Protein AF-A0AAX3X914-F1 (afdb_monomer)

Solvent-accessible surface area (backbone atoms only — not comparable to full-atom values): 6577 Å² total; per-residue (Å²): 140,70,70,68,59,57,55,52,51,50,54,55,47,51,55,52,50,52,50,47,69,71,68,32,65,68,61,54,51,50,52,51,51,52,55,33,56,77,66,75,48,86,86,84,88,74,86,68,79,58,29,66,28,36,45,64,99,56,89,51,70,50,92,74,74,93,77,46,51,50,98,88,64,48,48,40,48,68,38,91,87,79,69,42,81,40,54,34,66,62,30,20,53,52,36,52,55,52,52,52,54,53,57,57,60,71,76,106

pLDDT: mean 84.63, std 13.34, range [45.09, 97.69]

Radius of gyration: 17.89 Å; Cα contacts (8 Å, |Δi|>4): 74; chains: 1; bounding box: 53×31×39 Å

Organism: NCBI:txid1624

Secondary structure (DSSP, 8-state):
--HHHHHHHHHHHHHHHHHHHHH-HHHHHHHHHHHHHHTT--------TTTTTBPTTS--B----TT-B-TT--BEEE-TTT--EEEHHHHHHHHHHHHHHHHHHT--

Nearest PDB structures (foldseek):
  8j3r-assembly1_B  TM=8.034E-01  e=9.565E-02  Sulfoacidibacillus thermotolerans
  7o06-assembly2_D  TM=4.200E-01  e=5.762E+00  Homo sapiens

Sequence (108 aa):
MRKRNLSMNKAQNTGKNKRLALIKPYELSKIVESLVNKQNKTLIKVDPYKTSQVEYGTKYELKHELKEVNEDGKRIYVSAYTGKEVDRDYNAALNIKEWVYTQKNMQN

Mean predicted aligned error: 7.74 Å

Structure (mmCIF, N/CA/C/O backbone):
data_AF-A0AAX3X914-F1
#
_entry.id   AF-A0AAX3X914-F1
#
loop_
_atom_site.group_PDB
_atom_site.id
_atom_site.type_symbol
_atom_site.label_atom_id
_atom_site.label_alt_id
_atom_site.label_comp_id
_atom_site.label_asym_id
_atom_site.label_entity_id
_atom_site.label_seq_id
_atom_site.pdbx_PDB_ins_code
_atom_site.Cartn_x
_atom_site.Cartn_y
_atom_site.Cartn_z
_atom_site.occupancy
_atom_site.B_iso_or_equiv
_atom_site.auth_seq_id
_atom_site.auth_comp_id
_atom_site.auth_asym_id
_atom_site.auth_atom_id
_atom_site.pdbx_PDB_model_num
ATOM 1 N N . MET A 1 1 ? 37.299 -8.784 -2.801 1.00 47.81 1 MET A N 1
ATOM 2 C CA . MET A 1 1 ? 36.370 -7.818 -3.444 1.00 47.81 1 MET A CA 1
ATOM 3 C C . MET A 1 1 ? 35.048 -7.582 -2.661 1.00 47.81 1 MET A C 1
ATOM 5 O O . MET A 1 1 ? 34.027 -7.323 -3.275 1.00 47.81 1 MET A O 1
ATOM 9 N N . ARG A 1 2 ? 35.032 -7.590 -1.309 1.00 52.88 2 ARG A N 1
ATOM 10 C CA . ARG A 1 2 ? 33.797 -7.449 -0.479 1.00 52.88 2 ARG A CA 1
ATOM 11 C C . ARG A 1 2 ? 33.519 -6.045 0.101 1.00 52.88 2 ARG A C 1
ATOM 13 O O . ARG A 1 2 ? 32.401 -5.778 0.523 1.00 52.88 2 ARG A O 1
ATOM 20 N N . LYS A 1 3 ? 34.502 -5.134 0.121 1.00 51.44 3 LYS A N 1
ATOM 21 C CA . LYS A 1 3 ? 34.379 -3.828 0.809 1.00 51.44 3 LYS A CA 1
ATOM 22 C C . LYS A 1 3 ? 33.491 -2.796 0.083 1.00 51.44 3 LYS A C 1
ATOM 24 O O . LYS A 1 3 ? 32.870 -1.979 0.750 1.00 51.44 3 LYS A O 1
ATOM 29 N N . ARG A 1 4 ? 33.378 -2.855 -1.253 1.00 50.84 4 ARG A N 1
ATOM 30 C CA . ARG A 1 4 ? 32.575 -1.900 -2.052 1.00 50.84 4 ARG A CA 1
ATOM 31 C C . ARG A 1 4 ? 31.057 -2.067 -1.888 1.00 50.84 4 ARG A C 1
ATOM 33 O O . ARG A 1 4 ? 30.330 -1.084 -1.935 1.00 50.84 4 ARG A O 1
ATOM 40 N N . ASN A 1 5 ? 30.575 -3.285 -1.635 1.00 51.22 5 ASN A N 1
ATOM 41 C CA . ASN A 1 5 ? 29.136 -3.532 -1.473 1.00 51.22 5 ASN A CA 1
ATOM 42 C C . ASN A 1 5 ? 28.602 -3.024 -0.122 1.00 51.22 5 ASN A C 1
ATOM 44 O O . ASN A 1 5 ? 27.482 -2.530 -0.052 1.00 51.22 5 ASN A O 1
ATOM 48 N N . LEU A 1 6 ? 29.411 -3.071 0.943 1.00 54.53 6 LEU A N 1
ATOM 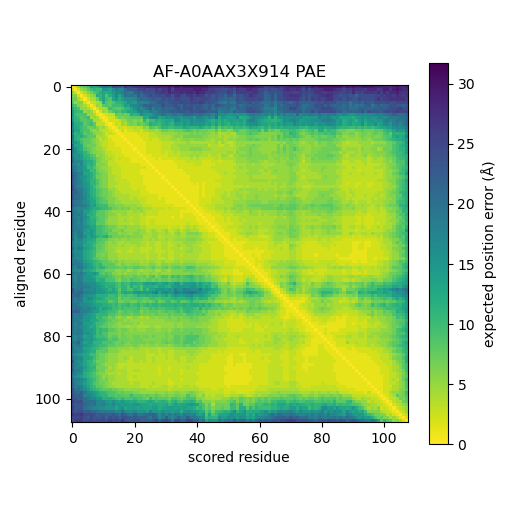49 C CA . LEU A 1 6 ? 29.034 -2.558 2.269 1.00 54.53 6 LEU A CA 1
ATOM 50 C C . LEU A 1 6 ? 28.854 -1.032 2.281 1.00 54.53 6 LEU A C 1
ATOM 52 O O . LEU A 1 6 ? 27.908 -0.532 2.889 1.00 54.53 6 LEU A O 1
ATOM 56 N N . SER A 1 7 ? 29.728 -0.287 1.594 1.00 57.47 7 SER A N 1
ATOM 57 C CA . SER A 1 7 ? 29.614 1.175 1.508 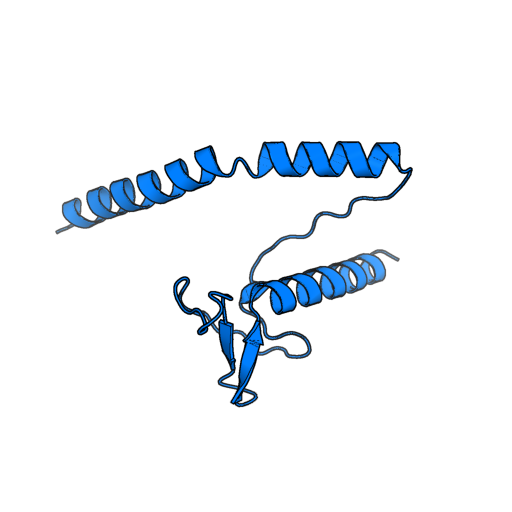1.00 57.47 7 SER A CA 1
ATOM 58 C C . SER A 1 7 ? 28.428 1.618 0.644 1.00 57.47 7 SER A C 1
ATOM 60 O O . SER A 1 7 ? 27.711 2.535 1.044 1.00 57.47 7 SER A O 1
ATOM 62 N N . MET A 1 8 ? 28.159 0.933 -0.478 1.00 56.03 8 MET A N 1
ATOM 63 C CA . MET A 1 8 ? 26.959 1.176 -1.295 1.00 56.03 8 MET A CA 1
ATOM 64 C C . MET A 1 8 ? 25.668 0.895 -0.516 1.00 56.03 8 MET A C 1
ATOM 66 O O . MET A 1 8 ? 24.753 1.717 -0.537 1.00 56.03 8 MET A O 1
ATOM 70 N N . ASN A 1 9 ? 25.626 -0.199 0.252 1.00 62.44 9 ASN A N 1
ATOM 71 C CA . ASN A 1 9 ? 24.494 -0.513 1.126 1.00 62.44 9 ASN A CA 1
ATOM 72 C C . ASN A 1 9 ? 24.278 0.571 2.193 1.00 62.44 9 ASN A C 1
ATOM 74 O O . ASN A 1 9 ? 23.142 0.968 2.444 1.00 62.44 9 ASN A O 1
ATOM 78 N N . LYS A 1 10 ? 25.353 1.107 2.790 1.00 68.88 10 LYS A N 1
ATOM 79 C CA . LYS A 1 10 ? 25.254 2.189 3.782 1.00 68.88 10 LYS A CA 1
ATOM 80 C C . LYS A 1 10 ? 24.664 3.463 3.169 1.00 68.88 10 LYS A C 1
ATOM 82 O O . LYS A 1 10 ? 23.733 4.020 3.739 1.00 68.88 10 LYS A O 1
ATOM 87 N N . ALA A 1 11 ? 25.143 3.891 1.999 1.00 68.44 11 ALA A N 1
ATOM 88 C CA . ALA A 1 11 ? 24.636 5.085 1.316 1.00 68.44 11 ALA A CA 1
ATOM 89 C C . ALA A 1 11 ? 23.168 4.935 0.868 1.00 68.44 11 ALA A C 1
ATOM 91 O O . ALA A 1 11 ? 22.357 5.838 1.090 1.00 68.44 11 ALA A O 1
ATOM 92 N N . GLN A 1 12 ? 22.799 3.777 0.307 1.00 69.88 12 GLN A N 1
ATOM 93 C CA . GLN A 1 12 ? 21.417 3.479 -0.082 1.00 69.88 12 GLN A CA 1
ATOM 94 C C . GLN A 1 12 ? 20.474 3.482 1.133 1.00 69.88 12 GLN A C 1
ATOM 96 O O . GLN A 1 12 ? 19.368 4.024 1.063 1.00 69.88 12 GLN A O 1
ATOM 101 N N . ASN A 1 13 ? 20.921 2.923 2.259 1.00 78.31 13 ASN A N 1
ATOM 102 C CA . ASN A 1 13 ? 20.159 2.917 3.504 1.00 78.31 13 ASN A CA 1
ATOM 103 C C . ASN A 1 13 ? 20.021 4.324 4.100 1.00 78.31 13 ASN A C 1
ATOM 105 O O 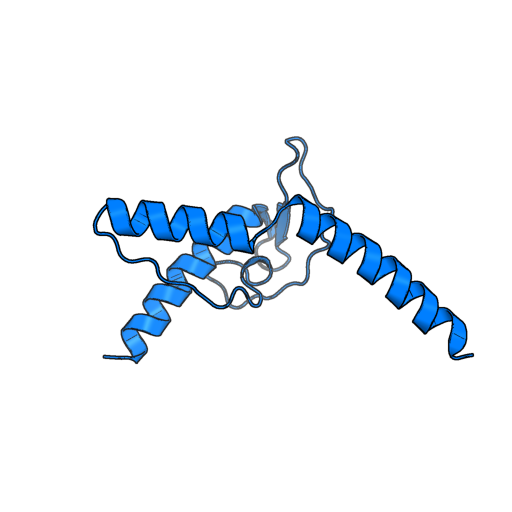. ASN A 1 13 ? 18.933 4.674 4.547 1.00 78.31 13 ASN A O 1
ATOM 109 N N . THR A 1 14 ? 21.054 5.172 4.030 1.00 84.00 14 THR A N 1
ATOM 110 C CA . THR A 1 14 ? 20.962 6.578 4.463 1.00 84.00 14 THR A CA 1
ATOM 111 C C . THR A 1 14 ? 19.888 7.341 3.688 1.00 84.00 14 THR A C 1
ATOM 113 O O . THR A 1 14 ? 19.081 8.041 4.296 1.00 84.00 14 THR A O 1
ATOM 116 N N . GLY A 1 15 ? 19.824 7.182 2.360 1.00 85.69 15 GLY A N 1
ATOM 117 C CA . GLY A 1 15 ? 18.797 7.830 1.534 1.00 85.69 15 GLY A CA 1
ATOM 118 C C . GLY A 1 15 ? 17.375 7.378 1.887 1.00 85.69 15 GLY A C 1
ATOM 119 O O . GLY A 1 15 ? 16.482 8.211 2.061 1.00 85.69 15 GLY A O 1
ATOM 120 N N . LYS A 1 16 ? 17.173 6.065 2.065 1.00 84.06 16 LYS A N 1
ATOM 121 C CA . LYS A 1 16 ? 15.888 5.496 2.509 1.00 84.06 16 LYS A CA 1
ATOM 122 C C . LYS A 1 16 ? 15.491 6.008 3.895 1.00 84.06 16 LYS A C 1
ATOM 124 O O . LYS A 1 16 ? 14.368 6.472 4.067 1.00 84.06 16 LYS A O 1
ATOM 129 N N . ASN A 1 17 ? 16.418 5.993 4.851 1.00 88.44 17 ASN A N 1
ATOM 130 C CA . ASN A 1 17 ? 16.173 6.447 6.219 1.00 88.44 17 ASN A CA 1
ATOM 131 C C . ASN A 1 17 ? 15.870 7.945 6.277 1.00 88.44 17 ASN A C 1
ATOM 133 O O . ASN A 1 17 ? 14.935 8.340 6.965 1.00 88.44 17 ASN A O 1
ATOM 137 N N . LYS A 1 18 ? 16.585 8.776 5.504 1.00 91.75 18 LYS A N 1
ATOM 138 C CA . LYS A 1 18 ? 16.281 10.209 5.382 1.00 91.75 18 LYS A CA 1
ATOM 139 C C . LYS A 1 18 ? 14.856 10.422 4.876 1.00 91.75 18 LYS A C 1
ATOM 141 O O . LYS A 1 18 ? 14.116 11.208 5.453 1.00 91.75 18 LYS A O 1
ATOM 146 N N . ARG A 1 19 ? 14.443 9.695 3.834 1.00 88.31 19 ARG A N 1
ATOM 147 C CA . ARG A 1 19 ? 13.076 9.783 3.302 1.00 88.31 19 ARG A CA 1
ATOM 148 C C . ARG A 1 19 ? 12.026 9.325 4.321 1.00 88.31 19 ARG A C 1
ATOM 150 O O . ARG A 1 19 ? 11.007 9.989 4.462 1.00 88.31 19 ARG A O 1
ATOM 157 N N . LEU A 1 20 ? 12.274 8.239 5.052 1.00 89.31 20 LEU A N 1
ATOM 158 C CA . LEU A 1 20 ? 11.378 7.774 6.119 1.00 89.31 20 LEU A CA 1
ATOM 159 C C . LEU A 1 20 ? 11.275 8.782 7.271 1.00 89.31 20 LEU A C 1
ATOM 161 O O . LEU A 1 20 ? 10.177 9.013 7.765 1.00 89.31 20 LEU A O 1
ATOM 165 N N . ALA A 1 21 ? 12.384 9.419 7.653 1.00 91.25 21 ALA A N 1
ATOM 166 C CA . ALA A 1 21 ? 12.410 10.464 8.676 1.00 91.25 21 ALA A CA 1
ATOM 167 C C . ALA A 1 21 ? 11.675 11.745 8.244 1.00 91.25 21 ALA A C 1
ATOM 169 O O . ALA A 1 21 ? 11.150 12.457 9.093 1.00 91.25 21 ALA A O 1
ATOM 170 N N . LEU A 1 22 ? 11.620 12.029 6.938 1.00 94.00 22 LEU A N 1
ATOM 171 C CA . LEU A 1 22 ? 10.850 13.147 6.385 1.00 94.00 22 LEU A CA 1
ATOM 172 C C . LEU A 1 22 ? 9.349 12.838 6.310 1.00 94.00 22 LEU A C 1
ATOM 174 O O . LEU A 1 22 ? 8.541 13.676 6.690 1.00 94.00 22 LEU A O 1
ATOM 178 N N . ILE A 1 23 ? 8.971 11.647 5.831 1.00 91.62 23 ILE A N 1
ATOM 179 C CA . ILE A 1 23 ? 7.557 11.253 5.667 1.00 91.62 23 ILE A CA 1
ATOM 180 C C . ILE A 1 23 ? 6.902 10.932 7.015 1.00 91.62 23 ILE A C 1
ATOM 182 O O . ILE A 1 23 ? 5.710 11.153 7.191 1.00 91.62 23 ILE A O 1
ATOM 186 N N . LYS A 1 24 ? 7.674 10.371 7.950 1.00 93.81 24 LYS A N 1
ATOM 187 C CA . LYS A 1 24 ? 7.226 9.928 9.275 1.00 93.81 24 LYS A CA 1
ATOM 188 C C . LYS A 1 24 ? 5.957 9.051 9.254 1.00 93.81 24 LYS A C 1
ATOM 190 O O . LYS A 1 24 ? 4.963 9.379 9.903 1.00 93.81 24 LYS A O 1
ATOM 195 N N . PRO A 1 25 ? 5.974 7.886 8.569 1.00 91.69 25 PRO A N 1
ATOM 196 C CA . PRO A 1 25 ? 4.776 7.055 8.390 1.00 91.69 25 PRO A CA 1
ATOM 197 C C . PRO A 1 25 ? 4.088 6.639 9.698 1.00 91.69 25 PRO A C 1
ATOM 199 O O . PRO A 1 25 ? 2.868 6.507 9.744 1.00 91.69 25 PRO A O 1
ATOM 202 N N . TYR A 1 26 ? 4.863 6.449 10.770 1.00 92.06 26 TYR A N 1
ATOM 203 C CA . TYR A 1 26 ? 4.327 6.119 12.089 1.00 92.06 26 TYR A CA 1
ATOM 204 C C . TYR A 1 26 ? 3.468 7.252 12.671 1.00 92.06 26 TYR A C 1
ATOM 206 O O . TYR A 1 26 ? 2.361 6.994 13.136 1.00 92.06 26 TYR A O 1
ATOM 214 N N . GLU A 1 27 ? 3.938 8.501 12.596 1.00 95.50 27 GLU A N 1
ATOM 215 C CA . GLU A 1 27 ? 3.176 9.667 13.063 1.00 95.50 27 GLU A CA 1
ATOM 216 C C . GLU A 1 27 ? 1.880 9.820 12.252 1.00 95.50 27 GLU A C 1
ATOM 218 O O . GLU A 1 27 ? 0.805 9.978 12.830 1.00 95.50 27 GLU A O 1
ATOM 223 N N . LEU A 1 28 ? 1.953 9.652 10.926 1.00 95.81 28 LEU A N 1
ATOM 224 C CA . LEU A 1 28 ? 0.773 9.657 10.054 1.00 95.81 28 LEU A CA 1
ATOM 225 C C . LEU A 1 28 ? -0.230 8.551 10.425 1.00 95.81 28 LEU A C 1
ATOM 227 O O . LEU A 1 28 ? -1.425 8.820 10.534 1.00 95.81 28 LEU A O 1
ATOM 231 N N . SER A 1 29 ? 0.239 7.326 10.695 1.00 94.25 29 SER A N 1
ATOM 232 C CA . SER A 1 29 ? -0.621 6.229 11.169 1.00 94.25 29 SER A CA 1
ATOM 233 C C . SER A 1 29 ? -1.324 6.583 12.481 1.00 94.25 29 SER A C 1
ATOM 235 O O . SER A 1 29 ? -2.500 6.263 12.642 1.00 94.25 29 SER A O 1
ATOM 237 N N . LYS A 1 30 ? -0.638 7.252 13.415 1.00 96.50 30 LYS A N 1
ATOM 238 C CA . LYS A 1 30 ? -1.228 7.674 14.695 1.00 96.50 30 LYS A CA 1
ATOM 239 C C . LYS A 1 30 ? -2.294 8.751 14.533 1.00 96.50 30 LYS A C 1
ATOM 241 O O . LYS A 1 30 ? -3.312 8.702 15.223 1.00 96.50 30 LYS A O 1
ATOM 246 N N . ILE A 1 31 ? -2.106 9.675 13.594 1.00 96.81 31 ILE A N 1
ATOM 247 C CA . ILE A 1 31 ? -3.129 10.669 13.247 1.00 96.81 31 ILE A CA 1
ATOM 248 C C . ILE A 1 31 ? -4.380 9.967 12.703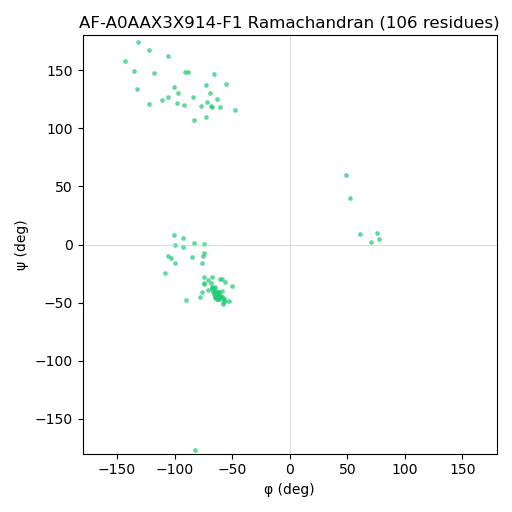 1.00 96.81 31 ILE A C 1
ATOM 250 O O . ILE A 1 31 ? -5.486 10.245 13.169 1.00 96.81 31 ILE A O 1
ATOM 254 N N . VAL A 1 32 ? -4.215 9.014 11.779 1.00 96.12 32 VAL A N 1
ATOM 255 C CA . VAL A 1 32 ? -5.336 8.239 11.218 1.00 96.12 32 VAL A CA 1
ATOM 256 C C . VAL A 1 32 ? -6.057 7.432 12.301 1.00 96.12 32 VAL A C 1
ATOM 258 O O . VAL A 1 32 ? -7.280 7.503 12.383 1.00 96.12 32 VAL A O 1
ATOM 261 N N . GLU A 1 33 ? -5.324 6.729 13.172 1.00 96.50 33 GLU A N 1
ATOM 262 C CA . GLU A 1 33 ? -5.891 6.019 14.334 1.00 96.50 33 GLU A CA 1
ATOM 263 C C . GLU A 1 33 ? -6.756 6.947 15.197 1.00 96.50 33 GLU A C 1
ATOM 265 O O . GLU A 1 33 ? -7.897 6.618 15.518 1.00 96.50 33 GLU A O 1
ATOM 270 N N . SER A 1 34 ? -6.248 8.138 15.533 1.00 96.94 34 SER A N 1
ATOM 271 C CA . SER A 1 34 ? -6.984 9.109 16.347 1.00 96.94 34 SER A CA 1
ATOM 272 C C . SER A 1 34 ? -8.272 9.581 15.667 1.00 96.94 34 SER A C 1
ATOM 274 O O . SER A 1 34 ? -9.321 9.642 16.309 1.00 96.94 34 SER A O 1
ATOM 276 N N . LEU A 1 35 ? -8.218 9.892 14.368 1.00 97.69 35 LEU A N 1
ATOM 277 C CA . LEU A 1 35 ? -9.384 10.344 13.604 1.00 97.69 35 LEU A CA 1
ATOM 278 C C . LEU A 1 35 ? -10.456 9.259 13.484 1.00 97.69 35 LEU A C 1
ATOM 280 O O . LEU A 1 35 ? -11.642 9.555 13.614 1.00 97.69 35 LEU A O 1
ATOM 284 N N . VAL A 1 36 ? -10.042 8.013 13.257 1.00 96.88 36 VAL A N 1
ATOM 285 C CA . VAL A 1 36 ? -10.941 6.859 13.166 1.00 96.88 36 VAL A CA 1
ATOM 286 C C . VAL A 1 36 ? -11.635 6.605 14.506 1.00 96.88 36 VAL A C 1
ATOM 288 O O . VAL A 1 36 ? -12.861 6.485 14.536 1.00 96.88 36 VAL A O 1
ATOM 291 N N . ASN A 1 37 ? -10.884 6.644 15.610 1.00 95.25 37 ASN A N 1
ATOM 292 C CA . ASN A 1 37 ? -11.432 6.488 16.959 1.00 95.25 37 ASN A CA 1
ATOM 293 C C . ASN A 1 37 ? -12.439 7.597 17.302 1.00 95.25 37 ASN A C 1
ATOM 295 O O . ASN A 1 37 ? -13.517 7.309 17.814 1.00 95.25 37 ASN A O 1
ATOM 299 N N . LYS A 1 38 ? -12.137 8.860 16.962 1.00 97.50 38 LYS A N 1
ATOM 300 C CA . LYS A 1 38 ? -13.064 9.995 17.155 1.00 97.50 38 LYS A CA 1
ATOM 301 C C . LYS A 1 38 ? -14.380 9.835 16.391 1.00 97.50 38 LYS A C 1
ATOM 303 O O . LYS A 1 38 ? -15.396 10.365 16.820 1.00 97.50 38 LYS A O 1
ATOM 308 N N . GLN A 1 39 ? -14.359 9.132 15.261 1.00 97.50 39 GLN A N 1
ATOM 309 C CA . GLN A 1 39 ? -15.533 8.888 14.420 1.00 97.50 39 GLN A CA 1
ATOM 310 C C . GLN A 1 39 ? -16.259 7.579 14.756 1.00 97.50 39 GLN A C 1
ATOM 312 O O . GLN A 1 39 ? -17.169 7.201 14.021 1.00 97.50 39 GLN A O 1
ATOM 317 N N . ASN A 1 40 ? -15.851 6.872 15.816 1.00 95.44 40 ASN A N 1
ATOM 318 C CA . ASN A 1 40 ? -16.364 5.547 16.169 1.00 95.44 40 ASN A CA 1
ATOM 319 C C . ASN A 1 40 ? -16.310 4.547 14.994 1.00 95.44 40 ASN A C 1
ATOM 321 O O . ASN A 1 40 ? -17.241 3.782 14.747 1.00 95.44 40 ASN A O 1
ATOM 325 N N . LYS A 1 41 ? -15.223 4.600 14.217 1.00 95.38 41 LYS A N 1
ATOM 326 C CA . LYS A 1 41 ? -14.958 3.694 13.094 1.00 95.38 41 LYS A CA 1
ATOM 327 C C . LYS A 1 41 ? -13.879 2.682 13.481 1.00 95.38 41 LYS A C 1
ATOM 329 O O . LYS A 1 41 ? -13.109 2.897 14.412 1.00 95.38 41 LYS A O 1
ATOM 334 N N . THR A 1 42 ? -13.789 1.591 12.729 1.00 91.88 42 THR A N 1
ATOM 335 C CA . THR A 1 42 ? -12.729 0.586 12.892 1.00 91.88 42 THR A CA 1
ATOM 336 C C . THR A 1 42 ? -11.603 0.838 11.894 1.00 91.88 42 THR A C 1
ATOM 338 O O . THR A 1 42 ? -11.856 0.965 10.697 1.00 91.88 42 THR A O 1
ATOM 341 N N . LEU A 1 43 ? -10.357 0.873 12.373 1.00 91.69 43 LEU A N 1
ATOM 342 C CA . LEU A 1 43 ? -9.169 0.875 11.519 1.00 91.69 43 LEU A CA 1
ATOM 343 C C . LEU A 1 43 ? -8.621 -0.547 11.417 1.00 91.69 43 LEU A C 1
ATOM 345 O O . LEU A 1 43 ? -8.233 -1.132 12.425 1.00 91.69 43 LEU A O 1
ATOM 349 N N . ILE A 1 44 ? -8.533 -1.073 10.198 1.00 90.06 44 ILE A N 1
ATOM 350 C CA . ILE A 1 44 ? -7.875 -2.352 9.920 1.00 90.06 44 ILE A CA 1
ATOM 351 C C . ILE A 1 44 ? -6.543 -2.054 9.238 1.00 90.06 44 ILE A C 1
ATOM 353 O O . ILE A 1 44 ? -6.497 -1.329 8.245 1.00 90.06 44 ILE A O 1
ATOM 357 N N . LYS A 1 45 ? -5.456 -2.603 9.783 1.00 88.25 45 LYS A N 1
ATOM 358 C CA . LYS A 1 45 ? -4.123 -2.535 9.177 1.00 88.25 45 LYS A CA 1
ATOM 359 C C . LYS A 1 45 ? -3.831 -3.849 8.473 1.00 88.25 45 LYS A C 1
ATOM 361 O O . LYS A 1 45 ? -4.068 -4.910 9.038 1.00 88.25 45 LYS A O 1
ATOM 366 N N . VAL A 1 46 ? -3.294 -3.758 7.264 1.00 86.62 46 VAL A N 1
ATOM 367 C CA . VAL A 1 46 ? -2.974 -4.907 6.41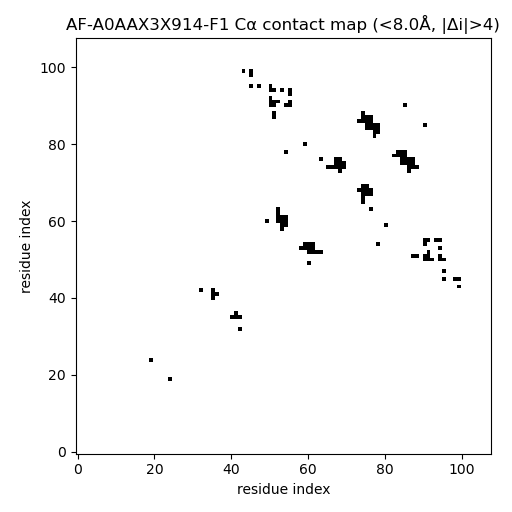1 1.00 86.62 46 VAL A CA 1
ATOM 368 C C . VAL A 1 46 ? -1.479 -4.930 6.170 1.00 86.62 46 VAL A C 1
ATOM 370 O O . VAL A 1 46 ? -0.853 -3.870 6.095 1.00 86.62 46 VAL A O 1
ATOM 373 N N . ASP A 1 47 ? -0.914 -6.125 6.026 1.00 87.19 47 ASP A N 1
ATOM 374 C CA . ASP A 1 47 ? 0.441 -6.277 5.510 1.00 87.19 47 ASP A CA 1
ATOM 375 C C . ASP A 1 47 ? 0.515 -5.701 4.080 1.00 87.19 47 ASP A C 1
ATOM 377 O O . ASP A 1 47 ? -0.193 -6.175 3.187 1.00 87.19 47 ASP A O 1
ATOM 381 N N . PRO A 1 48 ? 1.344 -4.669 3.830 1.00 84.88 48 PRO A N 1
ATOM 382 C CA . PRO A 1 48 ? 1.444 -4.055 2.514 1.00 84.88 48 PRO A CA 1
ATOM 383 C C . PRO A 1 48 ? 2.220 -4.907 1.496 1.00 84.88 48 PRO A C 1
ATOM 385 O O . PRO A 1 48 ? 2.405 -4.447 0.361 1.00 84.88 48 PRO A O 1
ATOM 388 N N . TYR A 1 49 ? 2.719 -6.092 1.870 1.00 88.81 49 TYR A N 1
ATOM 389 C CA .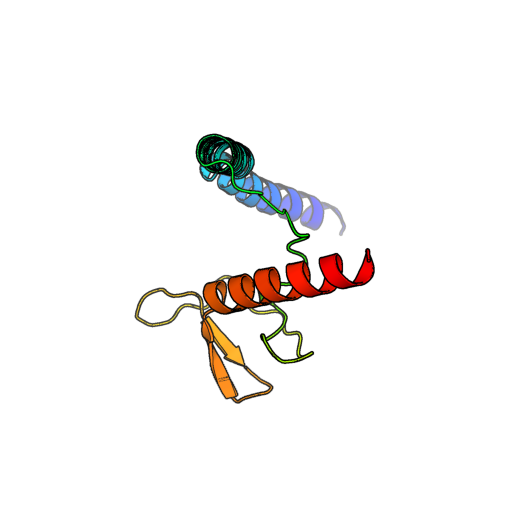 TYR A 1 49 ? 3.546 -6.944 1.018 1.00 88.81 49 TYR A CA 1
ATOM 390 C C . TYR A 1 49 ? 2.949 -7.113 -0.386 1.00 88.81 49 TYR A C 1
ATOM 392 O O . TYR A 1 49 ? 1.866 -7.655 -0.563 1.00 88.81 49 TYR A O 1
ATOM 400 N N . LYS A 1 50 ? 3.671 -6.619 -1.401 1.00 90.56 50 LYS A N 1
ATOM 401 C CA . LYS A 1 50 ? 3.335 -6.715 -2.838 1.00 90.56 50 LYS A CA 1
ATOM 402 C C . LYS A 1 50 ? 2.022 -6.070 -3.298 1.00 90.56 50 LYS A C 1
ATOM 404 O O . LYS A 1 50 ? 1.685 -6.188 -4.471 1.00 90.56 50 LYS A O 1
ATOM 409 N N . THR A 1 51 ? 1.331 -5.308 -2.453 1.00 91.75 51 THR A N 1
ATOM 410 C CA . THR A 1 51 ? 0.071 -4.611 -2.806 1.00 91.75 51 THR A CA 1
ATOM 411 C C . THR A 1 51 ? 0.145 -3.799 -4.106 1.00 91.75 51 THR A C 1
ATOM 413 O O . THR A 1 51 ? -0.816 -3.765 -4.862 1.00 91.75 51 THR A O 1
ATOM 416 N N . SER A 1 52 ? 1.288 -3.174 -4.409 1.00 90.44 52 SER A N 1
ATOM 417 C CA . SER A 1 52 ? 1.508 -2.407 -5.653 1.00 90.44 52 SER A CA 1
ATOM 418 C C . SER A 1 52 ? 2.130 -3.201 -6.811 1.00 90.44 52 SER A C 1
ATOM 420 O O . SER A 1 52 ? 2.357 -2.623 -7.869 1.00 90.44 52 SER A O 1
ATOM 422 N N . GLN A 1 53 ? 2.458 -4.478 -6.599 1.00 91.75 53 GLN A N 1
ATOM 423 C CA . GLN A 1 53 ? 3.123 -5.363 -7.569 1.00 91.75 53 GLN A CA 1
ATOM 424 C C . GLN A 1 53 ? 2.185 -6.429 -8.134 1.00 91.75 53 GLN A C 1
ATOM 426 O O . GLN A 1 53 ? 2.425 -6.932 -9.223 1.00 91.75 53 GLN A O 1
ATOM 431 N N . VAL A 1 54 ? 1.131 -6.782 -7.397 1.00 93.50 54 VAL A N 1
ATOM 432 C CA . VAL A 1 54 ? 0.051 -7.627 -7.910 1.00 93.50 54 VAL A CA 1
ATOM 433 C C . VAL A 1 54 ? -0.940 -6.741 -8.658 1.00 93.50 54 VAL A C 1
ATOM 435 O O . VAL A 1 54 ? -1.412 -5.754 -8.095 1.00 93.50 54 VAL A O 1
ATOM 438 N N . GLU A 1 55 ? -1.262 -7.061 -9.907 1.00 94.12 55 GLU A N 1
ATOM 439 C CA . GLU A 1 55 ? -2.328 -6.369 -10.639 1.00 94.12 55 GLU A CA 1
ATOM 440 C C . GLU A 1 55 ? -3.690 -6.781 -10.068 1.00 94.12 55 GLU A C 1
ATOM 442 O O . GLU A 1 55 ? -4.028 -7.968 -10.018 1.00 94.12 55 GLU A O 1
ATOM 447 N N . TYR A 1 56 ? -4.466 -5.798 -9.615 1.00 94.12 56 TYR A N 1
ATOM 448 C CA . TYR A 1 56 ? -5.767 -6.009 -8.997 1.00 94.12 56 TYR A CA 1
ATOM 449 C C . TYR A 1 56 ? -6.704 -6.808 -9.910 1.00 94.12 56 TYR A C 1
ATOM 451 O O . TYR A 1 56 ? -6.782 -6.579 -11.115 1.00 94.12 56 TYR A O 1
ATOM 459 N N . GLY A 1 57 ? -7.435 -7.751 -9.313 1.00 91.69 57 GLY A N 1
ATOM 460 C CA . GLY A 1 57 ? -8.314 -8.667 -10.042 1.00 91.69 57 GLY A CA 1
ATOM 461 C C . GLY A 1 57 ? -7.574 -9.810 -10.743 1.00 91.69 57 GLY A C 1
ATOM 462 O O . GLY A 1 57 ? -8.204 -10.611 -11.432 1.00 91.69 57 GLY A O 1
ATOM 463 N N . THR A 1 58 ? -6.255 -9.925 -10.562 1.00 90.25 58 THR A N 1
ATOM 464 C CA . THR A 1 58 ? -5.432 -10.981 -11.158 1.00 90.25 58 THR A CA 1
ATOM 465 C C . THR A 1 58 ? -4.512 -11.631 -10.116 1.00 90.25 58 THR A C 1
ATOM 467 O O . THR A 1 58 ? -4.422 -11.196 -8.969 1.00 90.25 58 THR A O 1
ATOM 470 N N . LYS A 1 59 ? -3.802 -12.692 -10.521 1.00 88.56 59 LYS A N 1
ATOM 471 C CA . LYS A 1 59 ? -2.665 -13.261 -9.771 1.00 88.56 59 LYS A CA 1
ATOM 472 C C . LYS A 1 59 ? -1.314 -12.826 -10.351 1.00 88.56 59 LYS A C 1
ATOM 474 O O . LYS A 1 59 ? -0.284 -13.387 -9.987 1.00 88.56 59 LYS A O 1
ATOM 479 N N . TYR A 1 60 ? -1.328 -11.894 -11.301 1.00 90.38 60 TYR A N 1
ATOM 480 C CA . TYR A 1 60 ? -0.135 -11.461 -12.004 1.00 90.38 60 TYR A CA 1
ATOM 481 C C . TYR A 1 60 ? 0.675 -10.529 -11.109 1.00 90.38 60 TYR A C 1
ATOM 483 O O . TYR A 1 60 ? 0.190 -9.482 -10.686 1.00 90.38 60 TYR A O 1
ATOM 491 N N . GLU A 1 61 ? 1.904 -10.936 -10.806 1.00 92.38 61 GLU A N 1
ATOM 492 C CA . GLU A 1 61 ? 2.849 -10.165 -10.011 1.00 92.38 61 GLU A CA 1
ATOM 493 C C . GLU A 1 61 ? 3.992 -9.695 -10.904 1.00 92.38 61 GLU A C 1
ATOM 495 O O . GLU A 1 61 ? 4.690 -10.507 -11.515 1.00 92.38 61 GLU A O 1
ATOM 500 N N . LEU A 1 62 ? 4.222 -8.386 -10.933 1.00 86.25 62 LEU A N 1
ATOM 501 C CA . LEU A 1 62 ? 5.350 -7.798 -11.628 1.00 86.25 62 LEU A CA 1
ATOM 502 C C . LEU A 1 62 ? 6.051 -6.779 -10.732 1.00 86.25 62 LEU A C 1
ATOM 504 O O . LEU A 1 62 ? 5.458 -5.924 -10.074 1.00 86.25 62 LEU A O 1
ATOM 508 N N . LYS A 1 63 ? 7.378 -6.874 -10.691 1.00 86.62 63 LYS A N 1
ATOM 509 C CA . LYS A 1 63 ? 8.200 -5.881 -10.012 1.00 86.62 63 LYS A CA 1
ATOM 510 C C . LYS A 1 63 ? 8.425 -4.703 -10.954 1.00 86.62 63 LYS A C 1
ATOM 512 O O . LYS A 1 63 ? 9.227 -4.800 -11.874 1.00 86.62 63 LYS A O 1
ATOM 517 N N . HIS A 1 64 ? 7.761 -3.589 -10.675 1.00 80.44 64 HIS A N 1
ATOM 518 C CA . HIS A 1 64 ? 7.925 -2.343 -11.428 1.00 80.44 64 HIS A CA 1
ATOM 519 C C . HIS A 1 64 ? 9.010 -1.448 -10.819 1.00 80.44 64 HIS A C 1
ATOM 521 O O . HIS A 1 64 ? 9.183 -1.404 -9.591 1.00 80.44 64 HIS A O 1
ATOM 527 N N . GLU A 1 65 ? 9.701 -0.680 -11.659 1.00 75.12 65 GLU A N 1
ATOM 528 C CA . GLU A 1 65 ? 10.644 0.340 -11.202 1.00 75.12 65 GLU A CA 1
ATOM 529 C C . GLU A 1 65 ? 9.917 1.466 -10.450 1.00 75.12 65 GLU A C 1
ATOM 531 O O . GLU A 1 65 ? 8.767 1.805 -10.717 1.00 75.12 65 GLU A O 1
ATOM 536 N N . LEU A 1 66 ? 10.562 2.066 -9.446 1.00 70.88 66 LEU A N 1
ATOM 537 C CA . LEU A 1 66 ? 9.922 3.083 -8.588 1.00 70.88 66 LEU A CA 1
ATOM 538 C C . LEU A 1 66 ? 9.747 4.455 -9.264 1.00 70.88 66 LEU A C 1
ATOM 540 O O . LEU A 1 66 ? 9.152 5.344 -8.657 1.00 70.88 66 LEU A O 1
ATOM 544 N N . LYS A 1 67 ? 10.311 4.643 -10.462 1.00 72.38 67 LYS A N 1
ATOM 545 C CA . LYS A 1 67 ? 10.450 5.948 -11.125 1.00 72.38 67 LYS A CA 1
ATOM 546 C C . LYS A 1 67 ? 9.493 6.176 -12.293 1.00 72.38 67 LYS A C 1
ATOM 548 O O . LYS A 1 67 ? 9.452 7.294 -12.789 1.00 72.38 67 LYS A O 1
ATOM 553 N N . GLU A 1 68 ? 8.769 5.154 -12.738 1.00 76.69 68 GLU A N 1
ATOM 554 C CA . GLU A 1 68 ? 7.842 5.287 -13.863 1.00 76.69 68 GLU A CA 1
ATOM 555 C C . GLU A 1 68 ? 6.665 6.179 -13.467 1.00 76.69 68 GLU A C 1
ATOM 557 O O . GLU A 1 68 ? 5.948 5.898 -12.499 1.00 76.69 68 GLU A O 1
ATOM 562 N N . VAL A 1 69 ? 6.518 7.285 -14.195 1.00 84.44 69 VAL A N 1
ATOM 563 C CA . VAL A 1 69 ? 5.420 8.238 -14.058 1.00 84.44 69 VAL A CA 1
ATOM 564 C C . VAL A 1 69 ? 4.887 8.621 -15.435 1.00 84.44 69 VAL A C 1
ATOM 566 O O . VAL A 1 69 ? 5.653 8.629 -16.398 1.00 84.44 69 VAL A O 1
ATOM 569 N N . ASN A 1 70 ? 3.594 8.927 -15.528 1.00 85.31 70 ASN A N 1
ATOM 570 C CA . ASN A 1 70 ? 2.987 9.472 -16.742 1.00 85.31 70 ASN A CA 1
ATOM 571 C C . ASN A 1 70 ? 3.202 10.997 -16.843 1.00 85.31 70 ASN A C 1
ATOM 573 O O . ASN A 1 70 ? 3.853 11.598 -15.985 1.00 85.31 70 ASN A O 1
ATOM 577 N N . GLU A 1 71 ? 2.640 11.624 -17.879 1.00 86.19 71 GLU A N 1
ATOM 578 C CA . GLU A 1 71 ? 2.735 13.075 -18.120 1.00 86.19 71 GLU A CA 1
ATOM 579 C C . GLU A 1 71 ? 2.180 13.918 -16.956 1.00 86.19 71 GLU A C 1
ATOM 581 O O . GLU A 1 71 ? 2.712 14.986 -16.658 1.00 86.19 71 GLU A O 1
ATOM 586 N N . ASP A 1 72 ? 1.195 13.393 -16.221 1.00 86.12 72 ASP A N 1
ATOM 587 C CA . ASP A 1 72 ? 0.605 14.026 -15.032 1.00 86.12 72 ASP A CA 1
ATOM 588 C C . ASP A 1 72 ? 1.407 13.772 -13.739 1.00 86.12 72 ASP A C 1
ATOM 590 O O . ASP A 1 72 ? 0.997 14.169 -12.645 1.00 86.12 72 ASP A O 1
ATOM 594 N N . GLY A 1 73 ? 2.530 13.052 -13.820 1.00 85.75 73 GLY A N 1
ATOM 595 C CA . GLY A 1 73 ? 3.342 12.672 -12.666 1.00 85.75 73 GLY A CA 1
ATOM 596 C C . GLY A 1 73 ? 2.756 11.533 -11.821 1.00 85.75 73 GLY A C 1
ATOM 597 O O . GLY A 1 73 ? 3.277 11.244 -10.736 1.00 85.75 73 GLY A O 1
ATOM 598 N N . LYS A 1 74 ? 1.697 10.854 -12.285 1.00 86.69 74 LYS A N 1
ATOM 599 C CA . LYS A 1 74 ? 1.153 9.670 -11.606 1.00 86.69 74 LYS A CA 1
ATOM 600 C C . LYS A 1 74 ? 2.087 8.493 -11.784 1.00 86.69 74 LYS A C 1
ATOM 602 O O . LYS A 1 74 ? 2.562 8.235 -12.883 1.00 86.69 74 LYS A O 1
ATOM 607 N N . ARG A 1 75 ? 2.305 7.737 -10.708 1.00 89.94 75 ARG A N 1
ATOM 608 C CA . ARG A 1 75 ? 3.090 6.501 -10.760 1.00 89.94 75 ARG A CA 1
ATOM 609 C C . ARG A 1 75 ? 2.280 5.420 -11.463 1.00 89.94 75 ARG A C 1
ATOM 611 O O . ARG A 1 75 ? 1.321 4.909 -10.888 1.00 89.94 75 ARG A O 1
ATOM 618 N N . ILE A 1 76 ? 2.701 5.052 -12.662 1.00 91.75 76 ILE A N 1
ATOM 619 C CA . ILE A 1 76 ? 2.028 4.056 -13.497 1.00 91.75 76 ILE A CA 1
ATOM 620 C C . ILE A 1 76 ? 2.970 2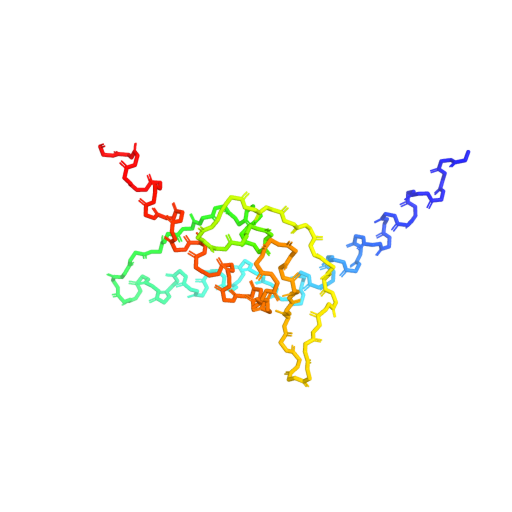.900 -13.840 1.00 91.75 76 ILE A C 1
ATOM 622 O O . ILE A 1 76 ? 4.175 2.987 -13.604 1.00 91.75 76 ILE A O 1
ATOM 626 N N . TYR A 1 77 ? 2.414 1.820 -14.376 1.00 90.31 77 TYR A N 1
ATOM 627 C CA . TYR A 1 77 ? 3.130 0.833 -15.187 1.00 90.31 77 TYR A CA 1
ATOM 628 C C . TYR A 1 77 ? 2.210 0.344 -16.306 1.00 90.31 77 TYR A C 1
ATOM 630 O O . TYR A 1 77 ? 0.989 0.412 -16.176 1.00 90.31 77 TYR A O 1
ATOM 638 N N . VAL A 1 78 ? 2.781 -0.195 -17.380 1.00 89.94 78 VAL A N 1
ATOM 639 C CA . VAL A 1 78 ? 2.008 -0.938 -18.384 1.00 89.94 78 VAL A CA 1
ATOM 640 C C . VAL A 1 78 ? 2.022 -2.412 -18.000 1.00 89.94 78 VAL A C 1
ATOM 642 O O . VAL A 1 78 ? 3.088 -3.015 -17.858 1.00 89.94 78 VAL A O 1
ATOM 645 N N . SER A 1 79 ? 0.848 -2.996 -17.775 1.00 89.31 79 SER A N 1
ATOM 646 C CA . SER A 1 79 ? 0.725 -4.414 -17.454 1.00 89.31 79 SER A CA 1
ATOM 647 C C . SER A 1 79 ? 1.220 -5.256 -18.624 1.00 89.31 79 SER A C 1
ATOM 649 O O . SER A 1 79 ? 0.704 -5.156 -19.734 1.00 89.31 79 SER A O 1
ATOM 651 N N . ALA A 1 80 ? 2.173 -6.147 -18.370 1.00 88.44 80 ALA A N 1
ATOM 652 C CA . ALA A 1 80 ? 2.578 -7.141 -19.360 1.00 88.44 80 ALA A CA 1
ATOM 653 C C . ALA A 1 80 ? 1.553 -8.285 -19.509 1.00 88.44 80 ALA A C 1
ATOM 655 O O . ALA A 1 80 ? 1.672 -9.084 -20.433 1.00 88.44 80 ALA A O 1
ATOM 656 N N . TYR A 1 81 ? 0.548 -8.365 -18.628 1.00 88.88 81 TYR A N 1
ATOM 657 C CA . TYR A 1 81 ? -0.538 -9.339 -18.723 1.00 88.88 81 TYR A CA 1
ATOM 658 C C . TYR A 1 81 ? -1.726 -8.799 -19.528 1.00 88.88 81 TYR A C 1
ATOM 660 O O . TYR A 1 81 ? -2.217 -9.478 -20.426 1.00 88.88 81 TYR A O 1
ATOM 668 N N . THR A 1 82 ? -2.179 -7.575 -19.241 1.00 89.69 82 THR A N 1
ATOM 669 C CA . THR A 1 82 ? -3.363 -6.982 -19.891 1.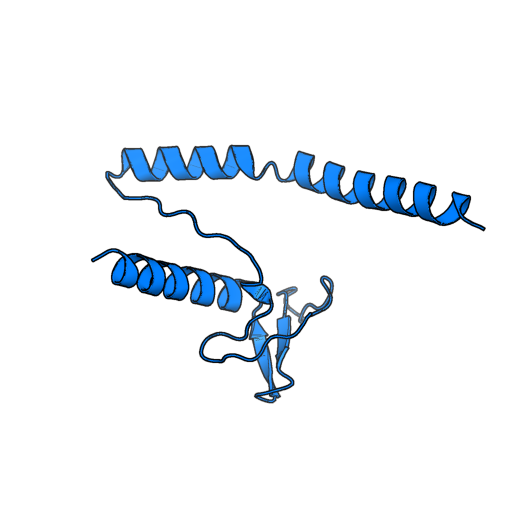00 89.69 82 THR A CA 1
ATOM 670 C C . THR A 1 82 ? -3.033 -5.945 -20.961 1.00 89.69 82 THR A C 1
ATOM 672 O O . THR A 1 82 ? -3.928 -5.534 -21.697 1.00 89.69 82 THR A O 1
ATOM 675 N N . GLY A 1 83 ? -1.779 -5.492 -21.048 1.00 90.94 83 GLY A N 1
ATOM 676 C CA . GLY A 1 83 ? -1.354 -4.396 -21.925 1.00 90.94 83 GLY A CA 1
ATOM 677 C C . GLY A 1 83 ? -1.848 -3.016 -21.482 1.00 90.94 83 GLY A C 1
ATOM 678 O O . GLY A 1 83 ? -1.620 -2.033 -22.182 1.00 90.94 83 GLY A O 1
ATOM 679 N N . LYS A 1 84 ? -2.553 -2.925 -20.348 1.00 91.00 84 LYS A N 1
ATOM 680 C CA . LYS A 1 84 ? -3.181 -1.688 -19.876 1.00 91.00 84 LYS A CA 1
ATOM 681 C C . LYS A 1 84 ? -2.225 -0.871 -19.026 1.00 91.00 84 LYS A C 1
ATOM 683 O O . LYS A 1 84 ? -1.419 -1.423 -18.281 1.00 91.00 84 LYS A O 1
ATOM 688 N N . GLU A 1 85 ? -2.378 0.444 -19.084 1.00 91.31 85 GLU A N 1
ATOM 689 C CA . GLU A 1 85 ? -1.795 1.335 -18.088 1.00 91.31 85 GLU A CA 1
ATOM 690 C C . GLU A 1 85 ? -2.507 1.148 -16.743 1.00 91.31 85 GLU A C 1
ATOM 692 O O . GLU A 1 85 ? -3.738 1.154 -16.664 1.00 91.31 85 GLU A O 1
ATOM 697 N N . VAL A 1 86 ? -1.723 0.973 -15.683 1.00 91.19 86 VAL A N 1
ATOM 698 C CA . VAL A 1 86 ? -2.209 0.768 -14.322 1.00 91.19 86 VAL A CA 1
ATOM 699 C C . VAL A 1 86 ? -1.647 1.852 -13.410 1.00 91.19 86 VAL A C 1
ATOM 701 O O . VAL A 1 86 ? -0.434 1.963 -13.230 1.00 91.19 86 VAL A O 1
ATOM 704 N N . ASP A 1 87 ? -2.542 2.613 -12.776 1.00 93.31 87 ASP A N 1
ATOM 705 C CA . ASP A 1 87 ? -2.196 3.500 -11.663 1.00 93.31 87 ASP A CA 1
ATOM 706 C C . ASP A 1 87 ? -1.785 2.656 -10.450 1.00 93.31 87 ASP A C 1
ATOM 708 O O . ASP A 1 87 ? -2.565 1.866 -9.910 1.00 93.31 87 ASP A O 1
ATOM 712 N N . ARG A 1 88 ? -0.536 2.825 -10.013 1.00 92.44 88 ARG A N 1
ATOM 713 C CA . ARG A 1 88 ? 0.068 2.002 -8.961 1.00 92.44 88 ARG A CA 1
ATOM 714 C C . ARG A 1 88 ? -0.556 2.210 -7.597 1.00 92.44 88 ARG A C 1
ATOM 716 O O . AR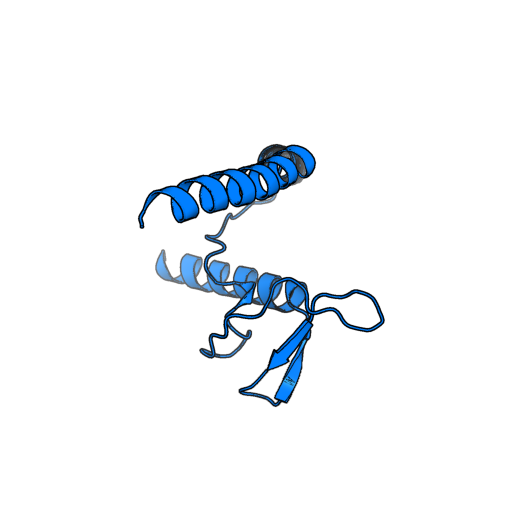G A 1 88 ? -0.653 1.249 -6.831 1.00 92.44 88 ARG A O 1
ATOM 723 N N . ASP A 1 89 ? -0.925 3.444 -7.277 1.00 91.88 89 ASP A N 1
ATOM 724 C CA . ASP A 1 89 ? -1.482 3.775 -5.970 1.00 91.88 89 ASP A CA 1
ATOM 725 C C . ASP A 1 89 ? -2.934 3.301 -5.896 1.00 91.88 89 ASP A C 1
ATOM 727 O O . ASP A 1 89 ? -3.336 2.701 -4.896 1.00 91.88 89 ASP A O 1
ATOM 731 N N . TYR A 1 90 ? -3.693 3.483 -6.982 1.00 94.94 90 TYR A N 1
ATOM 732 C CA . TYR A 1 90 ? -5.058 2.974 -7.083 1.00 94.94 90 TYR A CA 1
ATOM 733 C C . TYR A 1 90 ? -5.099 1.440 -7.046 1.00 94.94 90 TYR A C 1
ATOM 735 O O . TYR A 1 90 ? -5.869 0.858 -6.281 1.00 94.94 90 TYR A O 1
ATOM 743 N N . ASN A 1 91 ? -4.206 0.779 -7.787 1.00 94.69 91 ASN A N 1
ATOM 744 C CA . ASN A 1 91 ? -4.031 -0.672 -7.753 1.00 94.69 91 ASN A CA 1
ATOM 745 C C . ASN A 1 91 ? -3.733 -1.185 -6.334 1.00 94.69 91 ASN A C 1
ATOM 747 O O . ASN A 1 91 ? -4.390 -2.107 -5.849 1.00 94.69 91 ASN A O 1
ATOM 751 N N . ALA A 1 92 ? -2.785 -0.552 -5.635 1.00 93.75 92 ALA A N 1
ATOM 752 C CA . ALA A 1 92 ? -2.452 -0.920 -4.263 1.00 93.75 92 ALA A CA 1
ATOM 753 C C . ALA A 1 92 ? -3.635 -0.738 -3.305 1.00 93.75 92 ALA A C 1
ATOM 755 O O . ALA A 1 92 ? -3.880 -1.611 -2.472 1.00 93.75 92 ALA A O 1
ATOM 756 N N . ALA A 1 93 ? -4.394 0.353 -3.435 1.00 94.56 93 ALA A N 1
ATOM 757 C CA . ALA A 1 93 ? -5.577 0.600 -2.616 1.00 94.56 93 ALA A CA 1
ATOM 758 C C . ALA A 1 93 ? -6.666 -0.468 -2.825 1.00 94.56 93 ALA A C 1
ATOM 760 O O . ALA A 1 93 ? -7.262 -0.937 -1.852 1.00 94.56 93 ALA A O 1
ATOM 761 N N . LEU A 1 94 ? -6.896 -0.888 -4.073 1.00 95.44 94 LEU A N 1
ATOM 762 C CA . LEU A 1 94 ? -7.850 -1.948 -4.401 1.00 95.44 94 LEU A CA 1
ATOM 763 C C . LEU A 1 94 ? -7.414 -3.310 -3.843 1.00 95.44 94 LEU A C 1
ATOM 765 O O . LEU A 1 94 ? -8.231 -4.003 -3.237 1.00 95.44 94 LEU A O 1
ATOM 769 N N . ASN A 1 95 ? -6.128 -3.655 -3.950 1.00 94.81 95 ASN A N 1
ATOM 770 C CA . ASN A 1 95 ? -5.589 -4.877 -3.346 1.00 94.81 95 ASN A CA 1
ATOM 771 C C . ASN A 1 95 ? -5.703 -4.870 -1.817 1.00 94.81 95 ASN A C 1
ATOM 773 O O . ASN A 1 95 ? -6.157 -5.853 -1.239 1.00 94.81 95 ASN A O 1
ATOM 777 N N . ILE A 1 96 ? -5.363 -3.755 -1.156 1.00 93.81 96 ILE A N 1
ATOM 778 C CA . ILE A 1 96 ? -5.527 -3.613 0.300 1.00 93.81 96 ILE A CA 1
ATOM 779 C C . ILE A 1 96 ? -6.986 -3.856 0.690 1.00 93.81 96 ILE A C 1
ATOM 781 O O . ILE A 1 96 ? -7.248 -4.620 1.616 1.00 93.81 96 ILE A O 1
ATOM 785 N N . LYS A 1 97 ? -7.937 -3.243 -0.025 1.00 92.38 97 LYS A N 1
ATOM 786 C CA . LYS A 1 97 ? -9.370 -3.424 0.229 1.00 92.38 97 LYS A CA 1
ATOM 787 C C . LYS A 1 97 ? -9.777 -4.898 0.125 1.00 92.38 97 LYS A C 1
ATOM 789 O O . LYS A 1 97 ? -10.401 -5.412 1.049 1.00 92.38 97 LYS A O 1
ATOM 794 N N . GLU A 1 98 ? -9.416 -5.574 -0.963 1.00 90.88 98 GLU A N 1
ATOM 795 C CA . GLU A 1 98 ? -9.788 -6.974 -1.210 1.00 90.88 98 GLU A CA 1
ATOM 796 C C . GLU A 1 98 ? -9.189 -7.937 -0.175 1.00 90.88 98 GLU A C 1
ATOM 798 O O . GLU A 1 98 ? -9.863 -8.834 0.341 1.00 90.88 98 GLU A O 1
ATOM 803 N N . TRP A 1 99 ? -7.922 -7.732 0.185 1.00 88.25 99 TRP A N 1
ATOM 804 C CA . TRP A 1 99 ? -7.233 -8.597 1.138 1.00 88.25 99 TRP A CA 1
ATOM 805 C C . TRP A 1 99 ? -7.797 -8.464 2.554 1.00 88.25 99 TRP A C 1
ATOM 807 O O . TRP A 1 99 ? -7.876 -9.471 3.256 1.00 88.25 99 TRP A O 1
ATOM 817 N N . VAL A 1 100 ? -8.274 -7.275 2.957 1.00 85.12 100 VAL A N 1
ATOM 818 C CA . VAL A 1 100 ? -9.028 -7.110 4.219 1.00 85.12 100 VAL A CA 1
ATOM 819 C C . VAL A 1 100 ? -10.265 -7.997 4.231 1.00 85.12 100 VAL A C 1
ATOM 821 O O . VAL A 1 100 ? -10.502 -8.701 5.213 1.00 85.12 100 VAL A O 1
ATOM 824 N N . TYR A 1 101 ? -11.061 -7.963 3.160 1.00 82.25 101 TYR A N 1
ATOM 825 C CA . TYR A 1 101 ? -12.282 -8.764 3.081 1.00 82.25 101 TYR A CA 1
ATOM 826 C C . TYR A 1 101 ? -11.973 -10.258 3.123 1.00 82.25 101 TYR A C 1
ATOM 828 O O . TYR A 1 101 ? -12.614 -10.997 3.869 1.00 82.25 101 TYR A O 1
ATOM 836 N N . THR A 1 102 ? -10.943 -10.686 2.392 1.00 77.75 102 THR A N 1
ATOM 837 C CA . THR A 1 102 ? -10.519 -12.089 2.365 1.00 77.75 102 THR A CA 1
ATOM 838 C C . THR A 1 102 ? -10.061 -12.566 3.746 1.00 77.75 102 THR A C 1
ATOM 840 O O . THR A 1 102 ? -10.518 -13.607 4.210 1.00 77.75 102 THR A O 1
ATOM 843 N N . GLN A 1 103 ? -9.220 -11.796 4.448 1.00 67.56 103 GLN A N 1
ATOM 844 C CA . GLN A 1 103 ? -8.749 -12.172 5.787 1.00 67.56 103 GLN A CA 1
ATOM 845 C C . GLN A 1 103 ? -9.872 -12.198 6.827 1.00 67.56 103 GLN A C 1
ATOM 847 O O . GLN A 1 103 ? -9.893 -13.083 7.679 1.00 67.56 103 GLN A O 1
ATOM 852 N N . LYS A 1 104 ? -10.830 -11.267 6.746 1.00 63.47 104 LYS A N 1
ATOM 853 C CA . LYS A 1 104 ? -11.982 -11.232 7.655 1.00 63.47 104 LYS A CA 1
ATOM 854 C C . LYS A 1 104 ? -12.894 -12.452 7.481 1.00 63.47 104 LYS A C 1
ATOM 856 O O . LYS A 1 104 ? -13.407 -12.964 8.468 1.00 63.47 104 LYS A O 1
ATOM 861 N N . ASN A 1 105 ? -13.065 -12.935 6.251 1.00 62.69 105 ASN A N 1
ATOM 862 C CA . ASN A 1 105 ? -13.897 -14.105 5.956 1.00 62.69 105 ASN A CA 1
ATOM 863 C C . ASN A 1 105 ? -13.234 -15.444 6.319 1.00 62.69 105 ASN A C 1
ATOM 865 O O . ASN A 1 105 ? -13.930 -16.445 6.403 1.00 62.69 105 ASN A O 1
ATOM 869 N N . MET A 1 106 ? -11.915 -15.477 6.537 1.00 57.09 106 MET A N 1
ATOM 870 C CA . MET A 1 106 ? -11.198 -16.674 7.005 1.00 57.09 106 MET A CA 1
ATOM 871 C C . MET A 1 106 ? -11.210 -16.838 8.534 1.00 57.09 106 MET A C 1
ATOM 873 O O . MET A 1 106 ? -10.779 -17.873 9.032 1.00 57.09 106 MET A O 1
ATOM 877 N N . GLN A 1 107 ? -11.648 -15.819 9.282 1.00 53.56 107 GLN A N 1
ATOM 878 C CA . GLN A 1 107 ? -11.695 -15.824 10.752 1.00 53.56 107 GLN A CA 1
ATOM 879 C C . GLN A 1 107 ? -13.091 -16.133 11.322 1.00 53.56 107 GLN A C 1
ATOM 881 O O . GLN A 1 107 ? -13.235 -16.165 12.543 1.00 53.56 107 GLN A O 1
ATOM 886 N N . ASN A 1 108 ? -14.091 -16.350 10.458 1.00 45.09 108 ASN A N 1
ATOM 887 C CA . ASN A 1 108 ? -15.468 -16.698 10.825 1.00 45.09 108 ASN A CA 1
ATOM 888 C C . ASN A 1 108 ? -15.776 -18.158 10.494 1.00 45.09 108 ASN A C 1
ATOM 890 O O . ASN A 1 108 ? -15.405 -18.584 9.378 1.00 45.09 108 ASN A O 1
#

InterPro domains:
  IPR010095 Cas12f1-like, TNB domain [PF07282] (26-96)

Foldseek 3Di:
DPPVVVVVVVVVVVVVVVVCVVVVVVVVVVVVVVVCVVVVHDDDDDDLPQLLQQAPPDRHGHDDDPCDADPVRFRWDQDPVPRDIDRRVVSSVNSRVVVVVVVVVVVD